Protein AF-A0A7C5Z7N9-F1 (afdb_monomer_lite)

pLDDT: mean 78.0, std 16.93, range [29.95, 92.0]

Secondary structure (DSSP, 8-state):
--HHHHHHHHHHHHHHHHHHHHHHHHHHHHTT---EE--SSSS--EEES-HHHHHH-TTT-EEEEEESS--TTHHHHHHHHHHT--S-EEEEE--S---HHHHIIIIIIT--EEE--HHHHHHH-TT-TTEE-

Radius of gyration: 15.75 Å; chains: 1; bounding box: 35×50×35 Å

Structure (mmCIF, N/CA/C/O backbone):
data_AF-A0A7C5Z7N9-F1
#
_entry.id   AF-A0A7C5Z7N9-F1
#
loop_
_atom_site.group_PDB
_atom_site.id
_atom_site.type_symbol
_atom_site.label_atom_id
_atom_site.label_alt_id
_atom_site.label_comp_id
_atom_site.label_asym_id
_atom_site.label_entity_id
_atom_site.label_seq_id
_atom_site.pdbx_PDB_ins_code
_atom_site.Cartn_x
_atom_site.Cartn_y
_atom_site.Cartn_z
_atom_site.occupancy
_atom_site.B_iso_or_equiv
_atom_site.auth_seq_id
_atom_site.auth_comp_id
_atom_site.auth_asym_id
_atom_site.auth_atom_id
_atom_site.pdbx_PDB_model_num
ATOM 1 N N . MET A 1 1 ? 12.742 34.084 -15.947 1.00 41.56 1 MET A N 1
ATOM 2 C CA . MET A 1 1 ? 11.849 33.051 -16.524 1.00 41.56 1 MET A CA 1
ATOM 3 C C . MET A 1 1 ? 12.258 31.632 -16.079 1.00 41.56 1 MET A C 1
ATOM 5 O O . MET A 1 1 ? 12.464 30.765 -16.908 1.00 41.56 1 MET A O 1
ATOM 9 N N . VAL A 1 2 ? 12.407 31.381 -14.766 1.00 39.31 2 VAL A N 1
ATOM 10 C CA . VAL A 1 2 ? 12.837 30.062 -14.218 1.00 39.31 2 VAL A CA 1
ATOM 11 C C . VAL A 1 2 ? 11.913 29.574 -13.082 1.00 39.31 2 VAL A C 1
ATOM 13 O O . VAL A 1 2 ? 11.806 28.378 -12.825 1.00 39.31 2 VAL A O 1
ATOM 16 N N . PHE A 1 3 ? 11.151 30.473 -12.447 1.00 31.41 3 PHE A N 1
ATOM 17 C CA . PHE A 1 3 ? 10.283 30.150 -11.305 1.00 31.41 3 PHE A CA 1
ATOM 18 C C . PHE A 1 3 ? 8.940 29.485 -11.670 1.00 31.41 3 PHE A C 1
ATOM 20 O O . PHE A 1 3 ? 8.445 28.661 -10.904 1.00 31.41 3 PHE A O 1
ATOM 27 N N . ALA A 1 4 ? 8.374 29.757 -12.852 1.00 34.72 4 ALA A N 1
ATOM 28 C CA . ALA A 1 4 ? 7.063 29.219 -13.247 1.00 34.72 4 ALA A CA 1
ATOM 29 C C . ALA A 1 4 ? 7.069 27.695 -13.502 1.00 34.72 4 ALA A C 1
ATOM 31 O O . ALA A 1 4 ? 6.077 27.010 -13.250 1.00 34.72 4 ALA A O 1
ATOM 32 N N . CYS A 1 5 ? 8.202 27.130 -13.935 1.00 35.22 5 CYS A N 1
ATOM 33 C CA . CYS A 1 5 ? 8.296 25.710 -14.291 1.00 35.22 5 CYS A CA 1
ATOM 34 C C . CYS A 1 5 ? 8.254 24.777 -13.056 1.00 35.22 5 CYS A C 1
ATOM 36 O O . CYS A 1 5 ? 7.693 23.679 -13.108 1.00 35.22 5 CYS A O 1
ATOM 38 N N . LYS A 1 6 ? 8.753 25.236 -11.895 1.00 33.94 6 LYS A N 1
ATOM 39 C CA . LYS A 1 6 ? 8.696 24.470 -10.633 1.00 33.94 6 LYS A CA 1
ATOM 40 C C . LYS A 1 6 ? 7.271 24.352 -10.077 1.00 33.94 6 LYS A C 1
ATOM 42 O O . LYS A 1 6 ? 6.912 23.291 -9.570 1.00 33.94 6 LYS A O 1
ATOM 47 N N . PHE A 1 7 ? 6.444 25.389 -10.221 1.00 30.31 7 PHE A N 1
ATOM 48 C CA . PHE A 1 7 ? 5.073 25.405 -9.694 1.00 30.31 7 PHE A CA 1
ATOM 49 C C . PHE A 1 7 ? 4.152 24.417 -10.423 1.00 30.31 7 PHE A C 1
ATOM 51 O O . PHE A 1 7 ? 3.407 23.666 -9.794 1.00 30.31 7 PHE A O 1
ATOM 58 N N . ILE A 1 8 ? 4.258 24.345 -11.753 1.00 32.03 8 ILE A N 1
ATOM 59 C CA . ILE A 1 8 ? 3.464 23.419 -12.574 1.00 32.03 8 ILE A CA 1
ATOM 60 C C . ILE A 1 8 ? 3.880 21.964 -12.305 1.00 32.03 8 ILE A C 1
ATOM 62 O O . ILE A 1 8 ? 3.021 21.089 -12.190 1.00 32.03 8 ILE A O 1
ATOM 66 N N . SER A 1 9 ? 5.182 21.703 -12.132 1.00 38.59 9 SER A N 1
ATOM 67 C CA . SER A 1 9 ? 5.702 20.371 -11.791 1.00 38.59 9 SER A CA 1
ATOM 68 C C . SER A 1 9 ? 5.224 19.893 -10.412 1.00 38.59 9 SER A C 1
ATOM 70 O O . SER A 1 9 ? 4.756 18.760 -10.279 1.00 38.59 9 SER A O 1
ATOM 72 N N . GLN A 1 10 ? 5.239 20.770 -9.399 1.00 32.94 10 GLN A N 1
ATOM 73 C CA . GLN A 1 10 ? 4.748 20.438 -8.055 1.00 32.94 10 GLN A CA 1
ATOM 74 C C . GLN A 1 10 ? 3.224 20.266 -8.016 1.00 32.94 10 GLN A C 1
ATOM 76 O O . GLN A 1 10 ? 2.728 19.306 -7.431 1.00 32.94 10 GLN A O 1
ATOM 81 N N . SER A 1 11 ? 2.475 21.115 -8.725 1.00 29.95 11 SER A N 1
ATOM 82 C CA . SER A 1 11 ? 1.013 21.026 -8.813 1.00 29.95 11 SER A CA 1
ATOM 83 C C . SER A 1 11 ? 0.534 19.764 -9.558 1.00 29.95 11 SER A C 1
ATOM 85 O O . SER A 1 11 ? -0.520 19.213 -9.233 1.00 29.95 11 SER A O 1
ATOM 87 N N . AR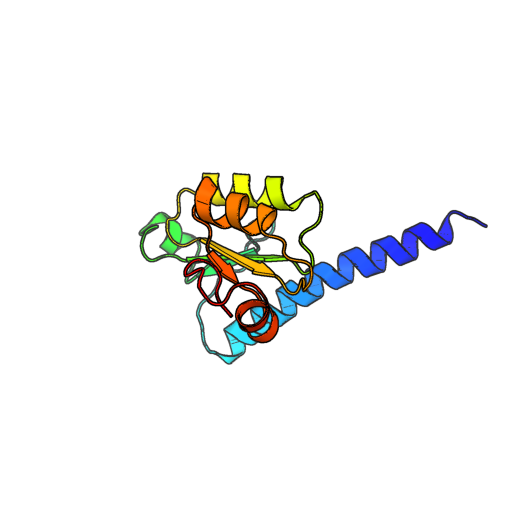G A 1 12 ? 1.310 19.252 -10.529 1.00 43.97 12 ARG A N 1
ATOM 88 C CA . ARG A 1 12 ? 1.053 17.957 -11.195 1.00 43.97 12 ARG A CA 1
ATOM 89 C C . ARG A 1 12 ? 1.453 16.755 -10.330 1.00 43.97 12 ARG A C 1
ATOM 91 O O . ARG A 1 12 ? 0.742 15.753 -10.336 1.00 43.97 12 ARG A O 1
ATOM 98 N N . LYS A 1 13 ? 2.540 16.844 -9.552 1.00 43.53 13 LYS A N 1
ATOM 99 C CA . LYS A 1 13 ? 2.941 15.803 -8.582 1.00 43.53 13 LYS A CA 1
ATOM 100 C C . LYS A 1 13 ? 1.926 15.638 -7.449 1.00 43.53 13 LYS A C 1
ATOM 102 O O . LYS A 1 13 ? 1.568 14.508 -7.129 1.00 43.53 13 LYS A O 1
ATOM 107 N N . GLN A 1 14 ? 1.421 16.745 -6.905 1.00 36.62 14 GLN A N 1
ATOM 108 C CA . GLN A 1 14 ? 0.438 16.740 -5.817 1.00 36.62 14 GLN A CA 1
ATOM 109 C C . GLN A 1 14 ? -0.933 16.210 -6.278 1.00 36.62 14 GLN A C 1
ATOM 111 O O . GLN A 1 14 ? -1.592 15.480 -5.543 1.00 36.62 14 GLN A O 1
ATOM 116 N N . ARG A 1 15 ? -1.323 16.484 -7.534 1.00 46.34 15 ARG A N 1
ATOM 117 C CA . ARG A 1 15 ? -2.502 15.869 -8.166 1.00 46.34 15 ARG A CA 1
ATOM 118 C C . ARG A 1 15 ? -2.293 14.377 -8.445 1.00 46.34 15 ARG A C 1
ATOM 120 O O . ARG A 1 15 ? -3.154 13.578 -8.109 1.00 46.34 15 ARG A O 1
ATOM 127 N N . GLY A 1 16 ? -1.148 13.976 -9.000 1.00 45.25 16 GLY A N 1
ATOM 128 C CA . GLY A 1 16 ? -0.880 12.585 -9.390 1.00 45.25 16 GLY A CA 1
ATOM 129 C C . GLY A 1 16 ? -0.831 11.571 -8.238 1.00 45.25 16 GLY A C 1
ATOM 130 O O . GLY A 1 16 ? -1.233 10.431 -8.444 1.00 45.25 16 GLY A O 1
ATOM 131 N N . GLY A 1 17 ? -0.372 11.971 -7.046 1.00 53.28 17 GLY A N 1
ATOM 132 C CA . GLY A 1 17 ? -0.442 11.131 -5.838 1.00 53.28 17 GLY A CA 1
ATOM 133 C C . GLY A 1 17 ? -1.882 10.953 -5.349 1.00 53.28 17 GLY A C 1
ATOM 134 O O . GLY A 1 17 ? -2.364 9.829 -5.249 1.00 53.28 17 GLY A O 1
ATOM 135 N N . LYS A 1 18 ? -2.611 12.069 -5.205 1.00 61.50 18 LYS A N 1
ATOM 136 C CA . LYS A 1 18 ? -4.024 12.078 -4.797 1.00 61.50 18 LYS A CA 1
ATOM 137 C C . LYS A 1 18 ? -4.928 11.325 -5.781 1.00 61.50 18 LYS A C 1
ATOM 139 O O . LYS A 1 18 ? -5.907 10.714 -5.373 1.00 61.50 18 LYS A O 1
ATOM 144 N N . HIS A 1 19 ? -4.612 11.349 -7.077 1.00 71.88 19 HIS A N 1
ATOM 145 C CA . HIS A 1 19 ? -5.361 10.601 -8.090 1.00 71.88 19 HIS A CA 1
ATOM 146 C C . HIS A 1 19 ? -5.218 9.086 -7.937 1.00 71.88 19 HIS A C 1
ATOM 148 O O . HIS A 1 19 ? -6.219 8.400 -8.102 1.00 71.88 19 HIS A O 1
ATOM 154 N N . PHE A 1 20 ? -4.031 8.570 -7.605 1.00 78.75 20 PHE A N 1
ATOM 155 C CA . PHE A 1 20 ? -3.841 7.129 -7.415 1.00 78.75 20 PHE A CA 1
ATOM 156 C C . PHE A 1 20 ? -4.617 6.624 -6.194 1.00 78.75 20 PHE A C 1
ATOM 158 O O . PHE A 1 20 ? -5.361 5.655 -6.289 1.00 78.75 20 PHE A O 1
ATOM 165 N N . GLU A 1 21 ? -4.544 7.356 -5.081 1.00 82.00 21 GLU A N 1
ATOM 166 C CA . GLU A 1 21 ? -5.353 7.079 -3.889 1.00 82.00 21 GLU A CA 1
ATOM 167 C C . GLU A 1 21 ? -6.857 7.124 -4.210 1.00 82.00 21 GLU A C 1
ATOM 169 O O . GLU A 1 21 ? -7.606 6.229 -3.833 1.00 82.00 21 GLU A O 1
ATOM 174 N N . LEU A 1 22 ? -7.322 8.133 -4.955 1.00 83.50 22 LEU A N 1
ATOM 175 C CA . LEU A 1 22 ? -8.730 8.236 -5.357 1.00 83.50 22 LEU A CA 1
ATOM 176 C C . LEU A 1 22 ? -9.171 7.103 -6.293 1.00 83.50 22 LEU A C 1
ATOM 178 O O . LEU A 1 22 ? -10.302 6.635 -6.181 1.00 83.50 22 LEU A O 1
ATOM 182 N N . GLN A 1 23 ? -8.309 6.674 -7.216 1.00 85.56 23 GLN A N 1
ATOM 183 C CA . GLN A 1 23 ? -8.579 5.541 -8.101 1.00 85.56 23 GLN A CA 1
ATOM 184 C C . GLN A 1 23 ? -8.696 4.246 -7.300 1.00 85.56 23 GLN A C 1
ATOM 186 O O . GLN A 1 23 ? -9.667 3.516 -7.479 1.00 85.56 23 GLN A O 1
ATOM 191 N N . PHE A 1 24 ? -7.770 4.010 -6.369 1.00 85.38 24 PHE A N 1
ATOM 192 C CA . PHE A 1 24 ? -7.811 2.845 -5.493 1.00 85.38 24 PHE A CA 1
ATOM 193 C C . PHE A 1 24 ? -9.054 2.853 -4.593 1.00 85.38 24 PHE A C 1
ATOM 195 O O . PHE A 1 24 ? -9.772 1.862 -4.518 1.00 85.38 24 PHE A O 1
ATOM 202 N N . ALA A 1 25 ? -9.393 4.003 -4.003 1.00 87.00 25 ALA A N 1
ATOM 203 C CA . ALA A 1 25 ? -10.622 4.175 -3.228 1.00 87.00 25 ALA A CA 1
ATOM 204 C C . ALA A 1 25 ? -11.876 3.856 -4.056 1.00 87.00 25 ALA A C 1
ATOM 206 O O . ALA A 1 25 ? -12.801 3.203 -3.578 1.00 87.00 25 ALA A O 1
ATOM 207 N N . ARG A 1 26 ? -11.914 4.309 -5.316 1.00 87.38 26 ARG A N 1
ATOM 208 C CA . ARG A 1 26 ? -13.028 4.021 -6.223 1.00 87.38 26 ARG A CA 1
ATOM 209 C C . ARG A 1 26 ? -13.102 2.538 -6.571 1.00 87.38 26 ARG A C 1
ATOM 211 O O . ARG A 1 26 ? -14.203 2.016 -6.660 1.00 87.38 26 ARG A O 1
ATOM 218 N N . MET A 1 27 ? -11.964 1.870 -6.744 1.00 87.81 27 MET A N 1
ATOM 219 C CA . MET A 1 27 ? -11.911 0.426 -6.969 1.00 87.81 27 MET A CA 1
ATOM 220 C C . MET A 1 27 ? -12.475 -0.341 -5.768 1.00 87.81 27 MET A C 1
ATOM 222 O O . MET A 1 27 ? -13.370 -1.157 -5.953 1.00 87.81 27 MET A O 1
ATOM 226 N N . LEU A 1 28 ? -12.046 -0.007 -4.546 1.00 87.69 28 LEU A N 1
ATOM 227 C CA . LEU A 1 28 ? -12.597 -0.601 -3.322 1.00 87.69 28 LEU A CA 1
ATOM 228 C C . LEU A 1 28 ? -14.113 -0.392 -3.214 1.00 87.69 28 LEU A C 1
ATOM 230 O O . LEU A 1 28 ? -14.839 -1.329 -2.901 1.00 87.69 28 LEU A O 1
ATOM 234 N N . ALA A 1 29 ? -14.593 0.814 -3.533 1.00 86.88 29 ALA A N 1
ATOM 235 C CA . ALA A 1 29 ? -16.021 1.123 -3.524 1.00 86.88 29 ALA A CA 1
ATOM 236 C C . ALA A 1 29 ? -16.810 0.324 -4.576 1.00 86.88 29 ALA A C 1
ATOM 238 O O . ALA A 1 29 ? -17.922 -0.112 -4.304 1.00 86.88 29 ALA A O 1
ATOM 239 N N . LEU A 1 30 ? -16.247 0.116 -5.772 1.00 88.69 30 LEU A N 1
ATOM 240 C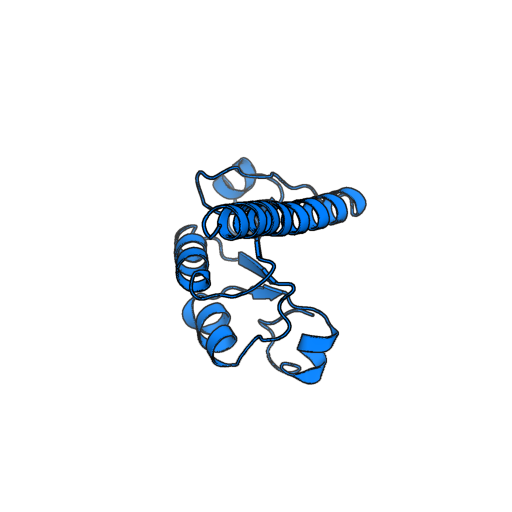 CA . LEU A 1 30 ? -16.869 -0.707 -6.817 1.00 88.69 30 LEU A CA 1
ATOM 241 C C . LEU A 1 30 ? -16.925 -2.191 -6.437 1.00 88.69 30 LEU A C 1
ATOM 243 O O . LEU A 1 30 ? -17.824 -2.895 -6.884 1.00 88.69 30 LEU A O 1
ATOM 247 N N . MET A 1 31 ? -15.977 -2.653 -5.622 1.00 86.81 31 MET A N 1
ATOM 248 C CA . MET A 1 31 ? -15.933 -4.016 -5.091 1.00 86.81 31 MET A CA 1
ATOM 249 C C . MET A 1 31 ? -16.777 -4.194 -3.817 1.00 86.81 31 MET A C 1
ATOM 251 O O . MET A 1 31 ? -16.733 -5.266 -3.221 1.00 86.81 31 MET A O 1
ATOM 255 N N . ASP A 1 32 ? -17.511 -3.158 -3.389 1.00 89.00 32 ASP A N 1
ATOM 256 C CA . ASP A 1 32 ? -18.303 -3.128 -2.149 1.00 89.00 32 ASP A CA 1
ATOM 257 C C . ASP A 1 32 ? -17.486 -3.484 -0.890 1.00 89.00 32 ASP A C 1
ATOM 259 O O . ASP A 1 32 ? -17.969 -4.069 0.081 1.00 89.00 32 ASP A O 1
ATOM 263 N N . VAL A 1 33 ? -16.195 -3.139 -0.903 1.00 88.12 33 VAL A N 1
ATOM 264 C CA . VAL A 1 33 ? -15.306 -3.362 0.236 1.00 88.12 33 VAL A CA 1
ATOM 265 C C . VAL A 1 33 ? -15.469 -2.195 1.212 1.00 88.12 33 VAL A C 1
ATOM 267 O O . VAL A 1 33 ? -15.269 -1.049 0.811 1.00 88.12 33 VAL A O 1
ATOM 270 N N . PRO A 1 34 ? -15.777 -2.430 2.500 1.00 87.69 34 PRO A N 1
ATOM 271 C CA . PRO A 1 34 ? -15.848 -1.357 3.484 1.00 87.69 34 PRO A CA 1
ATOM 272 C C . PRO A 1 34 ? -14.448 -0.800 3.766 1.00 87.69 34 PRO A C 1
ATOM 274 O O . PRO A 1 34 ? -13.534 -1.541 4.137 1.00 87.69 34 PRO A O 1
ATOM 277 N N . PHE A 1 35 ? -14.281 0.512 3.610 1.00 88.75 35 PHE A 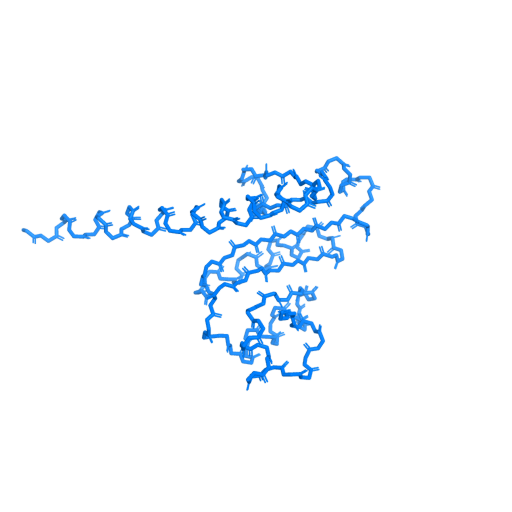N 1
ATOM 278 C CA . PHE A 1 35 ? -13.039 1.208 3.934 1.00 88.75 35 PHE A CA 1
ATOM 279 C C . PHE A 1 35 ? -13.304 2.602 4.499 1.00 88.75 35 PHE A C 1
ATOM 281 O O . PHE A 1 35 ? -14.256 3.288 4.126 1.00 88.75 35 PHE A O 1
ATOM 288 N N . GLU A 1 36 ? -12.396 3.054 5.355 1.00 87.25 36 GLU A N 1
ATOM 289 C CA . GLU A 1 36 ? -12.339 4.414 5.869 1.00 87.25 36 GLU A CA 1
ATOM 290 C C . GLU A 1 36 ? -11.084 5.104 5.331 1.00 87.25 36 GLU A C 1
ATOM 292 O O . GLU A 1 36 ? -9.970 4.582 5.440 1.00 87.25 36 GLU A O 1
ATOM 297 N N . ARG A 1 37 ? -11.262 6.288 4.736 1.00 83.44 37 ARG A N 1
ATOM 298 C CA . ARG A 1 37 ? -10.145 7.142 4.315 1.00 83.44 37 ARG A CA 1
ATOM 299 C C . ARG A 1 37 ? -9.719 8.004 5.482 1.00 83.44 37 ARG A C 1
ATOM 301 O O . ARG A 1 37 ? -10.534 8.751 6.018 1.00 83.44 37 ARG A O 1
ATOM 308 N N . VAL A 1 38 ? -8.443 7.938 5.832 1.00 79.88 38 VAL A N 1
ATOM 309 C CA . VAL A 1 38 ? -7.906 8.710 6.949 1.00 79.88 38 VAL A CA 1
ATOM 310 C C . VAL A 1 38 ? -7.066 9.847 6.401 1.00 79.88 38 VAL A C 1
ATOM 312 O O . VAL A 1 38 ? -6.034 9.633 5.775 1.00 79.88 38 VAL A O 1
ATOM 315 N N . ASP A 1 39 ? -7.499 11.080 6.648 1.00 62.28 39 ASP A N 1
ATOM 316 C CA . ASP A 1 39 ? -6.698 12.245 6.294 1.00 62.28 39 ASP A CA 1
ATOM 317 C C . ASP A 1 39 ? -5.659 12.496 7.406 1.00 62.28 39 ASP A C 1
ATOM 319 O O . ASP A 1 39 ? -5.968 12.885 8.534 1.00 62.28 39 ASP A O 1
ATOM 323 N N . GLN A 1 40 ? -4.395 12.241 7.068 1.00 56.38 40 GLN A N 1
ATOM 324 C CA . GLN A 1 40 ? -3.184 12.865 7.626 1.00 56.38 40 GLN A CA 1
ATOM 325 C C . GLN A 1 40 ? -2.758 12.560 9.069 1.00 56.38 40 GLN A C 1
ATOM 327 O O . GLN A 1 40 ? -1.571 12.709 9.354 1.00 56.38 40 GLN A O 1
ATOM 332 N N . LYS A 1 41 ? -3.619 12.090 9.979 1.00 53.19 41 LYS A N 1
ATOM 333 C CA . LYS A 1 41 ? -3.192 11.879 11.383 1.00 53.19 41 LYS A CA 1
ATOM 334 C C . LYS A 1 41 ? -2.251 10.679 11.581 1.00 53.19 41 LYS A C 1
ATOM 336 O O . LYS A 1 41 ? -1.509 10.651 12.556 1.00 53.19 41 LYS A O 1
ATOM 341 N N . TYR A 1 42 ? -2.263 9.722 10.652 1.00 53.34 42 TYR A N 1
ATOM 342 C CA . TYR A 1 42 ? -1.464 8.491 10.729 1.00 53.34 42 TYR A CA 1
ATOM 343 C C . TYR A 1 42 ? -0.602 8.227 9.478 1.00 53.34 42 TYR A C 1
ATOM 345 O O . TYR A 1 42 ? -0.029 7.153 9.383 1.00 53.34 42 TYR A O 1
ATOM 353 N N . ARG A 1 43 ? -0.581 9.146 8.489 1.00 68.12 43 ARG A N 1
ATOM 354 C CA . ARG A 1 43 ? -0.091 8.945 7.092 1.00 68.12 43 ARG A CA 1
ATOM 355 C C . ARG A 1 43 ? -0.482 7.609 6.425 1.00 68.12 43 ARG A C 1
ATOM 357 O O . ARG A 1 43 ? 0.075 7.227 5.398 1.00 68.12 43 ARG A O 1
ATOM 364 N N . VAL A 1 44 ? -1.473 6.932 6.988 1.00 75.06 44 VAL A N 1
ATOM 365 C CA . VAL A 1 44 ? -2.187 5.803 6.412 1.00 75.06 44 VAL A CA 1
ATOM 366 C C . VAL A 1 44 ? -3.274 6.366 5.515 1.00 75.06 44 VAL A C 1
ATOM 368 O O . VAL A 1 44 ? -4.014 7.250 5.941 1.00 75.06 44 VAL A O 1
ATOM 371 N N . ASP A 1 45 ? -3.390 5.829 4.304 1.00 81.06 45 ASP A N 1
ATOM 372 C CA . ASP A 1 45 ? -4.378 6.305 3.337 1.00 81.06 45 ASP A CA 1
ATOM 373 C C . ASP A 1 45 ? -5.741 5.605 3.546 1.00 81.06 45 ASP A C 1
ATOM 375 O O . ASP A 1 45 ? -6.794 6.247 3.464 1.00 81.06 45 ASP A O 1
ATOM 379 N N . PHE A 1 46 ? -5.729 4.305 3.876 1.00 87.12 46 PHE A N 1
ATOM 380 C CA . PHE A 1 46 ? -6.928 3.472 4.017 1.00 87.12 46 PHE A CA 1
ATOM 381 C C . PHE A 1 46 ? -6.868 2.544 5.232 1.00 87.12 46 PHE A C 1
ATOM 383 O O . PHE A 1 46 ? -5.858 1.884 5.488 1.00 87.12 46 PHE A O 1
ATOM 390 N N . ILE A 1 47 ? -7.991 2.435 5.941 1.00 87.56 47 ILE A N 1
ATOM 391 C CA . ILE A 1 47 ? -8.207 1.436 6.990 1.00 87.56 47 ILE A CA 1
ATOM 392 C C . ILE A 1 47 ? -9.455 0.634 6.644 1.00 87.56 47 ILE A C 1
ATOM 394 O O . ILE A 1 47 ? -10.508 1.207 6.378 1.00 87.56 47 ILE A O 1
ATOM 398 N N . LEU A 1 48 ? -9.343 -0.689 6.675 1.00 88.25 48 LEU A N 1
ATOM 399 C CA . LEU A 1 48 ? -10.439 -1.605 6.406 1.00 88.25 48 LEU A CA 1
ATOM 400 C C . LEU A 1 48 ? -10.723 -2.459 7.654 1.00 88.25 48 LEU A C 1
ATOM 402 O O . LEU A 1 48 ? -9.785 -2.994 8.258 1.00 88.25 48 LEU A O 1
ATOM 406 N N . PRO A 1 49 ? -11.995 -2.631 8.055 1.00 84.31 49 PRO A N 1
ATOM 407 C CA . PRO A 1 49 ? -13.187 -1.953 7.538 1.00 84.31 49 PRO A CA 1
ATOM 408 C C . PRO A 1 49 ? -13.345 -0.506 8.047 1.00 84.31 49 PRO A C 1
ATOM 410 O O . PRO A 1 49 ? -13.916 0.323 7.349 1.00 84.31 49 PRO A O 1
ATOM 413 N N . SER A 1 50 ? -12.850 -0.194 9.252 1.00 86.00 50 SER A N 1
ATOM 414 C CA . SER A 1 50 ? -12.908 1.150 9.848 1.00 86.00 50 SER A CA 1
ATOM 415 C C . SER A 1 50 ? -11.825 1.360 10.910 1.00 86.00 50 SER A C 1
ATOM 417 O O . SER A 1 50 ? -11.267 0.405 11.463 1.00 86.00 50 SER A O 1
ATOM 419 N N . SER A 1 51 ? -11.538 2.619 11.238 1.00 83.69 51 SER A N 1
ATOM 420 C CA . SER A 1 51 ? -10.581 3.016 12.274 1.00 83.69 51 SER A CA 1
ATOM 421 C C . SER A 1 51 ? -11.025 2.588 13.676 1.00 83.69 51 SER A C 1
ATOM 423 O O . SER A 1 51 ? -10.197 2.230 14.519 1.00 83.69 51 SER A O 1
ATOM 425 N N . GLU A 1 52 ? -12.334 2.548 13.932 1.00 84.81 52 GLU A N 1
ATOM 426 C CA . GLU A 1 52 ? -12.890 1.994 15.168 1.00 84.81 52 GLU A CA 1
ATOM 427 C C . GLU A 1 52 ? -12.682 0.483 15.258 1.00 84.81 52 GLU A C 1
ATOM 429 O O . GLU A 1 52 ? -12.309 -0.029 16.319 1.00 84.81 52 GLU A O 1
ATOM 434 N N . PHE A 1 53 ? -12.868 -0.236 14.147 1.00 85.31 53 PHE A N 1
ATOM 435 C CA . PHE A 1 53 ? -12.624 -1.672 14.101 1.00 85.31 53 PHE A CA 1
ATOM 436 C C . PHE A 1 53 ? -11.146 -1.987 14.327 1.00 85.31 53 PHE A C 1
ATOM 438 O O . PHE A 1 53 ? -10.835 -2.884 15.107 1.00 85.31 53 PHE A O 1
ATOM 445 N N . LEU A 1 54 ? -10.236 -1.198 13.747 1.00 84.38 54 LEU A N 1
ATOM 446 C CA . LEU A 1 54 ? -8.799 -1.311 14.001 1.00 84.38 54 LEU A CA 1
ATOM 447 C C . LEU A 1 54 ? -8.463 -1.182 15.494 1.00 84.38 54 LEU A C 1
ATOM 449 O O . LEU A 1 54 ? -7.636 -1.935 16.002 1.00 84.38 54 LEU A O 1
ATOM 453 N N . LYS A 1 55 ? -9.116 -0.270 16.227 1.00 83.56 55 LYS A N 1
ATOM 454 C CA . LYS A 1 55 ? -8.909 -0.125 17.680 1.00 83.56 55 LYS A CA 1
ATOM 455 C C . LYS A 1 55 ? 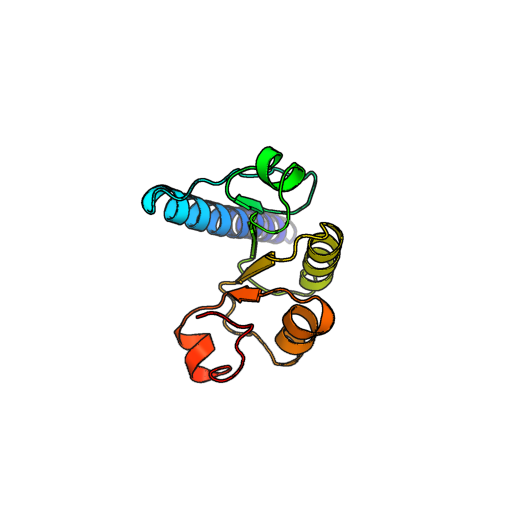-9.416 -1.332 18.471 1.00 83.56 55 LYS A C 1
ATOM 457 O O . LYS A 1 55 ? -8.801 -1.686 19.473 1.00 83.56 55 LYS A O 1
ATOM 462 N N . ARG A 1 56 ? -10.517 -1.954 18.036 1.00 86.56 56 ARG A N 1
ATOM 463 C CA . ARG A 1 56 ? -11.116 -3.124 18.704 1.00 86.56 56 ARG A CA 1
ATOM 464 C C . ARG A 1 56 ? -10.391 -4.428 18.379 1.00 86.56 56 ARG A C 1
ATOM 466 O O . ARG A 1 56 ? -10.200 -5.254 19.263 1.00 86.56 56 ARG A O 1
ATOM 473 N N . ASN A 1 57 ? -10.012 -4.631 17.120 1.00 83.81 57 ASN A N 1
ATOM 474 C CA . ASN A 1 57 ? -9.379 -5.852 16.641 1.00 83.81 57 ASN A CA 1
ATOM 475 C C . ASN A 1 57 ? -8.343 -5.547 15.551 1.00 83.81 57 ASN A C 1
ATOM 477 O O . ASN A 1 57 ? -8.629 -5.590 14.354 1.00 83.81 57 ASN A O 1
ATOM 481 N N . LYS A 1 58 ? -7.105 -5.300 15.985 1.00 81.19 58 LYS A N 1
ATOM 482 C CA . LYS A 1 58 ? -5.975 -5.054 15.081 1.00 81.19 58 LYS A CA 1
ATOM 483 C C . LYS A 1 58 ? -5.653 -6.248 14.190 1.00 81.19 58 LYS A C 1
ATOM 485 O O . LYS A 1 58 ? -5.236 -6.050 13.059 1.00 81.19 58 LYS A O 1
ATOM 490 N N . THR A 1 59 ? -5.871 -7.470 14.674 1.00 83.50 59 THR A N 1
ATOM 491 C CA . THR A 1 59 ? -5.498 -8.703 13.968 1.00 83.50 59 THR A CA 1
ATOM 492 C C . THR A 1 59 ? -6.355 -8.977 12.744 1.00 83.50 59 THR A C 1
ATOM 494 O O . THR A 1 59 ? -5.899 -9.626 11.812 1.00 83.50 59 THR A O 1
ATOM 497 N N . ARG A 1 60 ? -7.599 -8.490 12.735 1.00 85.19 60 ARG A N 1
ATOM 498 C CA . ARG A 1 60 ? -8.521 -8.638 11.599 1.00 85.19 60 ARG A CA 1
ATOM 499 C C . ARG A 1 60 ? -8.665 -7.370 10.766 1.00 85.19 60 ARG A C 1
ATOM 501 O O . ARG A 1 60 ? -9.249 -7.425 9.691 1.00 85.19 60 ARG A O 1
ATOM 508 N N . ALA A 1 61 ? -8.186 -6.241 11.273 1.00 86.50 61 ALA A N 1
ATOM 509 C CA . ALA A 1 61 ? -8.155 -5.003 10.519 1.00 86.50 61 ALA A CA 1
ATOM 510 C C . ALA A 1 61 ? -7.023 -5.036 9.492 1.00 86.50 61 ALA A C 1
ATOM 512 O O . ALA A 1 61 ? -5.996 -5.687 9.697 1.00 86.50 61 ALA A O 1
ATOM 513 N N . VAL A 1 62 ? -7.223 -4.307 8.402 1.00 89.06 62 VAL A N 1
ATOM 514 C CA . VAL A 1 62 ? -6.247 -4.152 7.331 1.00 89.06 62 VAL A CA 1
ATOM 515 C C . VAL A 1 62 ? -5.910 -2.678 7.192 1.00 89.06 62 VAL A C 1
ATOM 517 O O . VAL A 1 62 ? -6.790 -1.818 7.162 1.00 89.06 62 VAL A O 1
ATOM 520 N N . ILE A 1 63 ? -4.617 -2.393 7.121 1.00 89.44 63 ILE A N 1
ATOM 521 C CA . ILE A 1 63 ? -4.092 -1.055 6.884 1.00 89.44 63 ILE A CA 1
ATOM 522 C C . ILE A 1 63 ? -3.464 -1.051 5.506 1.00 89.44 63 ILE A C 1
ATOM 524 O O . ILE A 1 63 ? -2.589 -1.871 5.235 1.00 89.44 63 ILE A O 1
ATOM 528 N N . ALA A 1 64 ? -3.887 -0.123 4.654 1.00 88.38 64 ALA A N 1
ATOM 529 C CA . ALA A 1 64 ? -3.331 0.011 3.321 1.00 88.38 64 ALA A CA 1
ATOM 530 C C . ALA A 1 64 ? -2.860 1.444 3.053 1.00 88.38 64 ALA A C 1
ATOM 532 O O . ALA A 1 64 ? -3.560 2.421 3.331 1.00 88.38 64 ALA A O 1
ATOM 533 N N . SER A 1 65 ? -1.663 1.571 2.483 1.00 87.94 65 SER A N 1
ATOM 534 C CA . SER A 1 65 ? -1.156 2.832 1.941 1.00 87.94 65 SER A CA 1
ATOM 535 C C . SER A 1 65 ? -0.877 2.670 0.457 1.00 87.94 65 SER A C 1
ATOM 537 O O . SER A 1 65 ? -0.267 1.689 0.041 1.00 87.94 65 SER A O 1
ATOM 539 N N . ALA A 1 66 ? -1.326 3.631 -0.345 1.00 86.69 66 ALA A N 1
ATOM 540 C CA . ALA A 1 66 ? -1.183 3.598 -1.792 1.00 86.69 66 ALA A CA 1
ATOM 541 C C . ALA A 1 66 ? -0.171 4.659 -2.231 1.00 86.69 66 ALA A C 1
ATOM 543 O O . ALA A 1 66 ? -0.367 5.859 -2.032 1.00 86.69 66 ALA A O 1
ATOM 544 N N . LYS A 1 67 ? 0.932 4.230 -2.849 1.00 84.69 67 LYS A N 1
ATOM 545 C CA . LYS A 1 67 ? 2.002 5.113 -3.318 1.00 84.69 67 LYS A CA 1
ATOM 546 C C . LYS A 1 67 ? 2.340 4.813 -4.766 1.00 84.69 67 LYS A C 1
ATOM 548 O O . LYS A 1 67 ? 2.848 3.754 -5.106 1.00 84.69 67 LYS A O 1
ATOM 553 N N . ARG A 1 68 ? 2.136 5.804 -5.634 1.00 83.94 68 ARG A N 1
ATOM 554 C CA . ARG A 1 68 ? 2.390 5.650 -7.072 1.00 83.94 68 ARG A CA 1
ATOM 555 C C . ARG A 1 68 ? 3.841 5.269 -7.404 1.00 83.94 68 ARG A C 1
ATOM 557 O O . ARG A 1 68 ? 4.046 4.542 -8.359 1.00 83.94 68 ARG A O 1
ATOM 564 N N . THR A 1 69 ? 4.819 5.793 -6.661 1.00 82.81 69 THR A N 1
ATOM 565 C CA . THR A 1 69 ? 6.253 5.499 -6.859 1.00 82.81 69 THR A CA 1
ATOM 566 C C . THR A 1 69 ? 6.966 5.365 -5.518 1.00 82.81 69 THR A C 1
ATOM 568 O O . THR A 1 69 ? 6.752 6.219 -4.647 1.00 82.81 69 THR A O 1
ATOM 571 N N . LEU A 1 70 ? 7.858 4.386 -5.382 1.00 80.81 70 LEU A N 1
ATOM 572 C CA . LEU A 1 70 ? 8.689 4.159 -4.197 1.00 80.81 70 LEU A CA 1
ATOM 573 C C . LEU A 1 70 ? 9.991 4.963 -4.310 1.00 80.81 70 LEU A C 1
ATOM 575 O O . LEU A 1 70 ? 11.048 4.468 -4.683 1.00 80.81 70 LEU A O 1
ATOM 579 N N . ARG A 1 71 ? 9.902 6.255 -3.999 1.00 78.12 71 ARG A N 1
ATOM 580 C CA . ARG A 1 71 ? 11.058 7.170 -3.941 1.00 78.12 71 ARG A CA 1
ATOM 581 C C . ARG A 1 71 ? 11.720 7.150 -2.565 1.00 78.12 71 ARG A C 1
ATOM 583 O O . ARG A 1 71 ? 11.264 6.444 -1.679 1.00 78.12 71 ARG A O 1
ATOM 590 N N . GLU A 1 72 ? 12.705 8.012 -2.320 1.00 68.00 72 GLU A N 1
ATOM 591 C CA . GLU A 1 72 ? 13.470 8.085 -1.063 1.00 68.00 72 GLU A CA 1
ATOM 592 C C . GLU A 1 72 ? 12.629 8.175 0.231 1.00 68.00 72 GLU A C 1
ATOM 594 O O . GLU A 1 72 ? 13.106 7.817 1.304 1.00 68.00 72 GLU A O 1
ATOM 599 N N . ARG A 1 73 ? 11.363 8.604 0.133 1.00 69.69 73 ARG A N 1
ATOM 600 C CA . ARG A 1 73 ? 10.420 8.731 1.258 1.00 69.69 73 ARG A CA 1
ATOM 601 C C . ARG A 1 73 ? 9.652 7.455 1.613 1.00 69.69 73 ARG A C 1
ATOM 603 O O . ARG A 1 73 ? 8.819 7.500 2.512 1.00 69.69 73 ARG A O 1
ATOM 610 N N . TRP A 1 74 ? 9.876 6.330 0.930 1.00 81.44 74 TRP A N 1
ATOM 611 C CA . TRP A 1 74 ? 9.173 5.085 1.274 1.00 81.44 74 TRP A CA 1
ATOM 612 C C . TRP A 1 74 ? 9.530 4.598 2.687 1.00 81.44 74 TRP A C 1
ATOM 614 O O . TRP A 1 74 ? 8.681 4.021 3.359 1.00 81.44 74 TRP A O 1
ATOM 624 N N . ARG A 1 75 ? 10.750 4.891 3.162 1.00 82.31 75 ARG A N 1
ATOM 625 C CA . ARG A 1 75 ? 11.231 4.494 4.496 1.00 82.31 75 ARG A CA 1
ATOM 626 C C . ARG A 1 75 ? 10.398 5.101 5.620 1.00 82.31 75 ARG A C 1
ATOM 628 O O . ARG A 1 75 ? 9.968 4.368 6.499 1.00 82.31 75 ARG A O 1
ATOM 635 N N . GLU A 1 76 ? 10.113 6.403 5.536 1.00 80.75 76 GLU A N 1
ATOM 636 C CA . GLU A 1 76 ? 9.265 7.105 6.512 1.00 80.75 76 GLU A CA 1
ATOM 637 C C . GLU A 1 76 ? 7.877 6.457 6.602 1.00 80.75 76 GLU A C 1
ATOM 639 O O . GLU A 1 76 ? 7.371 6.206 7.689 1.00 80.75 76 GLU A O 1
ATOM 644 N N . VAL A 1 77 ? 7.276 6.136 5.449 1.00 79.44 77 VAL A N 1
ATOM 645 C CA . VAL A 1 77 ? 5.936 5.529 5.389 1.00 79.44 77 VAL A CA 1
ATOM 646 C C . VAL A 1 77 ? 5.938 4.148 6.037 1.00 79.44 77 VAL A C 1
ATOM 648 O O . VAL A 1 77 ? 5.057 3.825 6.823 1.00 79.44 77 VAL A O 1
ATOM 651 N N . VAL A 1 78 ? 6.934 3.331 5.719 1.00 82.88 78 VAL A N 1
ATOM 652 C CA . VAL A 1 78 ? 7.052 1.963 6.226 1.00 82.88 78 VAL A CA 1
ATOM 653 C C . VAL A 1 78 ? 7.298 1.933 7.735 1.00 82.88 78 VAL A C 1
ATOM 655 O O . VAL A 1 78 ? 6.687 1.129 8.438 1.00 82.88 78 VAL A O 1
ATOM 658 N N . GLU A 1 79 ? 8.123 2.842 8.250 1.00 83.06 79 GLU A N 1
ATOM 659 C CA . GLU A 1 79 ? 8.371 2.978 9.686 1.00 83.06 79 GLU A CA 1
ATOM 660 C C . GLU A 1 79 ? 7.109 3.419 10.449 1.00 83.06 79 GLU A C 1
ATOM 662 O O . GLU A 1 79 ? 6.775 2.861 11.497 1.00 83.06 79 GLU A O 1
ATOM 667 N N . GLU A 1 80 ? 6.343 4.366 9.905 1.00 78.12 80 GLU A N 1
ATOM 668 C CA . GLU A 1 80 ? 5.069 4.797 10.492 1.00 78.12 80 GLU A CA 1
ATOM 669 C C . GLU A 1 80 ? 3.992 3.700 10.438 1.00 78.12 80 GLU A C 1
ATOM 671 O O . GLU A 1 80 ? 3.265 3.480 11.415 1.00 78.12 80 GLU A O 1
ATOM 676 N N . LEU A 1 81 ? 3.918 2.958 9.331 1.00 79.81 81 LEU A N 1
ATOM 677 C CA . LEU A 1 81 ? 3.023 1.810 9.207 1.00 79.81 81 LEU A CA 1
ATOM 678 C C . LEU A 1 81 ? 3.356 0.745 10.256 1.00 79.81 81 LEU A C 1
ATOM 680 O O . LEU A 1 81 ? 2.464 0.292 10.978 1.00 79.81 81 LEU A O 1
ATOM 684 N N . PHE A 1 82 ? 4.639 0.417 10.412 1.00 79.69 82 PHE A N 1
ATOM 685 C CA . PHE A 1 82 ? 5.118 -0.513 11.431 1.00 79.69 82 PHE A CA 1
ATOM 686 C C . PHE A 1 82 ? 4.746 -0.056 12.853 1.00 79.69 82 PHE A C 1
ATOM 688 O O . PHE A 1 82 ? 4.256 -0.847 13.665 1.00 79.69 82 PHE A O 1
ATOM 695 N N . ASN A 1 83 ? 4.856 1.246 13.140 1.00 78.44 83 ASN A N 1
ATOM 696 C CA . ASN A 1 83 ? 4.464 1.830 14.427 1.00 78.44 83 ASN A CA 1
ATOM 697 C C . ASN A 1 83 ? 2.969 1.688 14.750 1.00 78.44 83 ASN A C 1
ATOM 699 O O . ASN A 1 83 ? 2.583 1.728 15.922 1.00 78.44 83 ASN A O 1
ATOM 703 N N . THR A 1 84 ? 2.114 1.457 13.751 1.00 73.25 84 THR A N 1
ATOM 704 C CA . THR A 1 84 ? 0.680 1.233 13.983 1.00 73.25 84 THR A CA 1
ATOM 705 C C . THR A 1 84 ? 0.406 -0.116 14.681 1.00 73.25 84 THR A C 1
ATOM 707 O O . THR A 1 84 ? -0.648 -0.303 15.313 1.00 73.25 84 THR A O 1
ATOM 710 N N . ARG A 1 85 ? 1.394 -1.031 14.673 1.00 73.31 85 ARG A N 1
ATOM 711 C CA . ARG A 1 85 ? 1.350 -2.369 15.295 1.00 73.31 85 ARG A CA 1
ATOM 712 C C . ARG A 1 85 ? 0.144 -3.194 14.839 1.00 73.31 85 ARG A C 1
ATOM 714 O O . ARG A 1 85 ? -0.472 -3.898 15.641 1.00 73.31 85 ARG A O 1
ATOM 721 N N . ALA A 1 86 ? -0.238 -3.047 13.575 1.00 77.81 86 ALA A N 1
ATOM 722 C CA . ALA A 1 86 ? -1.199 -3.928 12.933 1.00 77.81 86 ALA A CA 1
ATOM 723 C C . ALA A 1 86 ? -0.425 -5.052 12.224 1.00 77.81 86 ALA A C 1
ATOM 725 O O . ALA A 1 86 ? 0.596 -4.762 11.609 1.00 77.81 86 ALA A O 1
ATOM 726 N N . PRO A 1 87 ? -0.869 -6.315 12.301 1.00 76.62 87 PRO A N 1
ATOM 727 C CA . PRO A 1 87 ? -0.204 -7.410 11.601 1.00 76.62 87 PRO A CA 1
ATOM 728 C C . PRO A 1 87 ? -0.449 -7.375 10.088 1.00 76.62 87 PRO A C 1
ATOM 730 O O . PRO A 1 87 ? 0.425 -7.763 9.323 1.00 76.62 87 PRO A O 1
ATOM 733 N N . ASN A 1 88 ? -1.609 -6.875 9.644 1.00 87.19 88 ASN A N 1
ATOM 734 C CA . ASN A 1 88 ? -1.978 -6.867 8.228 1.00 87.19 88 ASN A CA 1
ATOM 735 C C . ASN A 1 88 ? -1.788 -5.471 7.633 1.00 87.19 88 ASN A C 1
ATOM 737 O O . ASN A 1 88 ? -2.727 -4.671 7.548 1.00 87.19 88 ASN A O 1
ATOM 741 N N . ILE A 1 89 ? -0.550 -5.180 7.249 1.00 89.81 89 ILE A N 1
ATOM 742 C CA . ILE A 1 89 ? -0.178 -3.931 6.590 1.00 89.81 89 ILE A CA 1
ATOM 743 C C . ILE A 1 89 ? 0.134 -4.221 5.126 1.00 89.81 89 ILE A C 1
ATOM 745 O O . ILE A 1 89 ? 0.903 -5.136 4.825 1.00 89.81 89 ILE A O 1
ATOM 749 N N . TYR A 1 90 ? -0.434 -3.400 4.245 1.00 90.62 90 TYR A N 1
ATOM 750 C CA . TYR A 1 90 ? -0.246 -3.462 2.804 1.00 90.62 90 TYR A CA 1
ATOM 751 C C . TYR A 1 90 ? 0.263 -2.124 2.279 1.00 90.62 90 TYR A C 1
ATOM 753 O O . TYR A 1 90 ? -0.310 -1.062 2.538 1.00 90.62 90 TYR A O 1
ATOM 761 N N . LEU A 1 91 ? 1.336 -2.178 1.503 1.00 90.44 91 LEU A N 1
ATOM 762 C CA . LEU A 1 91 ? 1.844 -1.051 0.743 1.00 90.44 91 LEU A CA 1
ATOM 763 C C . LEU A 1 91 ? 1.585 -1.324 -0.733 1.00 90.44 91 LEU A C 1
ATOM 765 O O . LEU A 1 91 ? 2.195 -2.206 -1.322 1.00 90.44 91 LEU A O 1
ATOM 769 N N . ILE A 1 92 ? 0.676 -0.565 -1.328 1.00 90.50 92 ILE A N 1
ATOM 770 C CA . ILE A 1 92 ? 0.319 -0.702 -2.736 1.00 90.50 92 ILE A CA 1
ATOM 771 C C . ILE A 1 92 ? 1.161 0.261 -3.547 1.00 90.50 92 ILE A C 1
ATOM 773 O O . ILE A 1 92 ? 1.199 1.463 -3.256 1.00 90.50 92 ILE A O 1
ATOM 777 N N . THR A 1 93 ? 1.797 -0.246 -4.596 1.00 89.44 93 THR A N 1
ATOM 778 C CA . THR A 1 93 ? 2.570 0.577 -5.506 1.00 89.44 93 THR A CA 1
ATOM 779 C C . THR A 1 93 ? 2.288 0.286 -6.968 1.00 89.44 93 THR A C 1
ATOM 781 O O . THR A 1 93 ? 2.134 -0.854 -7.384 1.00 89.44 93 THR A O 1
ATOM 784 N N . ALA A 1 94 ? 2.230 1.360 -7.754 1.00 86.69 94 ALA A N 1
ATOM 785 C CA . ALA A 1 94 ? 2.175 1.282 -9.209 1.00 86.69 94 ALA A CA 1
ATOM 786 C C . ALA A 1 94 ? 3.571 1.405 -9.845 1.00 86.69 94 ALA A C 1
ATOM 788 O O . ALA A 1 94 ? 3.669 1.586 -11.059 1.00 86.69 94 ALA A O 1
ATOM 789 N N . ASP A 1 95 ? 4.628 1.369 -9.031 1.00 86.69 95 ASP A N 1
ATOM 790 C CA . ASP A 1 95 ? 6.007 1.468 -9.485 1.00 86.69 95 ASP A CA 1
ATOM 791 C C . ASP A 1 95 ? 6.457 0.156 -10.132 1.00 86.69 95 ASP A C 1
ATOM 793 O O . ASP A 1 95 ? 6.260 -0.923 -9.576 1.00 86.69 95 ASP A O 1
ATOM 797 N N . THR A 1 96 ? 7.079 0.248 -11.303 1.00 84.06 96 THR A N 1
ATOM 798 C CA . THR A 1 96 ? 7.677 -0.904 -11.989 1.00 84.06 96 THR A CA 1
ATOM 799 C C . THR A 1 96 ? 9.135 -1.112 -11.594 1.00 84.06 96 THR A C 1
ATOM 801 O O . THR A 1 96 ? 9.679 -2.193 -11.807 1.00 84.06 96 THR A O 1
ATOM 804 N N . ASP A 1 97 ? 9.772 -0.107 -10.984 1.00 85.12 97 ASP A N 1
ATOM 805 C CA . ASP A 1 97 ? 11.191 -0.124 -10.617 1.00 85.12 97 ASP A CA 1
ATOM 806 C C . ASP A 1 97 ? 11.407 -0.572 -9.162 1.00 85.12 97 ASP A C 1
ATOM 808 O O . ASP A 1 97 ? 12.258 -0.064 -8.427 1.00 85.12 97 ASP A O 1
ATOM 812 N N . VAL A 1 98 ? 10.631 -1.567 -8.728 1.00 85.81 98 VAL A N 1
ATOM 813 C CA . VAL A 1 98 ? 10.845 -2.236 -7.442 1.00 85.81 98 VAL A CA 1
ATOM 814 C C . VAL A 1 98 ? 12.124 -3.078 -7.524 1.00 85.81 98 VAL A C 1
ATOM 816 O O . VAL A 1 98 ? 12.362 -3.773 -8.514 1.00 85.81 98 VAL A O 1
ATOM 819 N N . THR A 1 99 ? 12.960 -2.982 -6.487 1.00 87.88 99 THR A N 1
ATOM 820 C CA . THR A 1 99 ? 14.267 -3.650 -6.381 1.00 87.88 99 THR A CA 1
ATOM 821 C C . THR A 1 99 ? 14.266 -4.623 -5.206 1.00 87.88 99 THR A C 1
ATOM 823 O O . THR A 1 99 ? 13.478 -4.454 -4.275 1.00 87.88 99 THR A O 1
ATOM 826 N N . ASP A 1 100 ? 15.197 -5.577 -5.185 1.00 87.25 100 ASP A N 1
ATOM 827 C CA . ASP A 1 100 ? 15.343 -6.529 -4.071 1.00 87.25 100 ASP A CA 1
ATOM 828 C C . ASP A 1 100 ? 15.574 -5.833 -2.723 1.00 87.25 100 ASP A C 1
ATOM 830 O O . ASP A 1 100 ? 15.083 -6.281 -1.690 1.00 87.25 100 ASP A O 1
ATOM 834 N N . ASN A 1 101 ? 16.254 -4.682 -2.726 1.00 86.31 101 ASN A N 1
ATOM 835 C CA . ASN A 1 101 ? 16.440 -3.869 -1.524 1.00 86.31 101 ASN A CA 1
ATOM 836 C C . ASN A 1 101 ? 15.107 -3.353 -0.969 1.00 86.31 101 ASN A C 1
ATOM 838 O O . ASN A 1 101 ? 14.928 -3.301 0.247 1.00 86.31 101 ASN A O 1
ATOM 842 N N . HIS A 1 102 ? 14.162 -2.990 -1.844 1.00 86.31 102 HIS A N 1
ATOM 843 C CA . HIS A 1 102 ? 12.815 -2.618 -1.416 1.00 86.31 102 HIS A CA 1
ATOM 844 C C . HIS A 1 102 ? 12.107 -3.812 -0.774 1.00 86.31 102 HIS A C 1
ATOM 846 O O . HIS A 1 102 ? 11.540 -3.649 0.300 1.00 86.31 102 HIS A O 1
ATOM 852 N N . ILE A 1 103 ? 12.200 -5.008 -1.359 1.00 87.69 103 ILE A N 1
ATOM 853 C CA . ILE A 1 103 ? 11.584 -6.220 -0.795 1.00 87.69 103 ILE A CA 1
ATOM 854 C C . ILE A 1 103 ? 12.202 -6.578 0.558 1.00 87.69 103 ILE A C 1
ATOM 856 O O . ILE A 1 103 ? 11.492 -6.778 1.542 1.00 87.69 103 ILE A O 1
ATOM 860 N N . MET A 1 104 ? 13.531 -6.600 0.644 1.00 86.88 104 MET A N 1
ATOM 861 C CA . MET A 1 104 ? 14.239 -6.936 1.875 1.00 86.88 104 MET A CA 1
ATOM 862 C C . MET A 1 104 ? 13.865 -5.983 3.014 1.00 86.88 104 MET A C 1
ATOM 864 O O . MET A 1 104 ? 13.567 -6.432 4.119 1.00 86.88 104 MET A O 1
ATOM 868 N N . SER A 1 105 ? 13.826 -4.676 2.756 1.00 87.44 105 SER A N 1
ATOM 869 C CA . SER A 1 105 ? 13.408 -3.728 3.782 1.00 87.44 105 SER A CA 1
ATOM 870 C C . SER A 1 105 ? 11.907 -3.821 4.066 1.00 87.44 105 SER A C 1
ATOM 872 O O . SER A 1 105 ? 11.516 -4.101 5.190 1.00 87.44 105 SER A O 1
ATOM 874 N N . ILE A 1 106 ? 11.040 -3.624 3.076 1.00 87.56 106 ILE A N 1
ATOM 875 C CA . ILE A 1 106 ? 9.588 -3.501 3.291 1.00 87.56 106 ILE A CA 1
ATOM 876 C C . ILE A 1 106 ? 9.004 -4.812 3.832 1.00 87.56 106 ILE A C 1
ATOM 878 O O . ILE A 1 106 ? 8.306 -4.812 4.846 1.00 87.56 106 ILE A O 1
ATOM 882 N N . CYS A 1 107 ? 9.333 -5.930 3.191 1.00 86.69 107 CYS A N 1
ATOM 883 C CA . CYS A 1 107 ? 8.728 -7.216 3.495 1.00 86.69 107 CYS A CA 1
ATOM 884 C C . CYS A 1 107 ? 9.433 -7.923 4.649 1.00 86.69 107 CYS A C 1
ATOM 886 O O . CYS A 1 107 ? 8.769 -8.327 5.596 1.00 86.69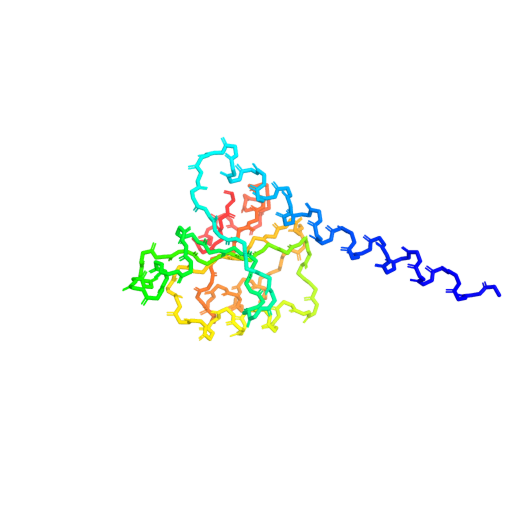 107 CYS A O 1
ATOM 888 N N . ARG A 1 108 ? 10.767 -8.055 4.623 1.00 84.19 108 ARG A N 1
ATOM 889 C CA . ARG A 1 108 ? 11.472 -8.857 5.643 1.00 84.19 108 ARG A CA 1
ATOM 890 C C . ARG A 1 108 ? 11.742 -8.089 6.934 1.00 84.19 108 ARG A C 1
ATOM 892 O O . ARG A 1 108 ? 11.608 -8.661 8.009 1.00 84.19 108 ARG A O 1
ATOM 899 N N . GLN A 1 109 ? 12.115 -6.811 6.849 1.00 85.69 109 GLN A N 1
ATOM 900 C CA . GLN A 1 109 ? 12.436 -6.018 8.042 1.00 85.69 109 GLN A CA 1
ATOM 901 C C . GLN A 1 109 ? 11.181 -5.472 8.733 1.00 85.69 109 GLN A C 1
ATOM 903 O O . GLN A 1 109 ? 11.101 -5.509 9.958 1.00 85.69 109 GLN A O 1
ATOM 908 N N . TYR A 1 110 ? 10.206 -4.971 7.969 1.00 84.75 110 TYR A N 1
ATOM 909 C CA . TYR A 1 110 ? 9.006 -4.341 8.533 1.00 84.75 110 TYR A CA 1
ATOM 910 C C . TYR A 1 110 ? 7.753 -5.223 8.493 1.00 84.75 110 TYR A C 1
ATOM 912 O O . TYR A 1 110 ? 6.717 -4.814 9.014 1.00 84.75 110 TYR A O 1
ATOM 920 N N . ASN A 1 111 ? 7.838 -6.433 7.925 1.00 87.44 111 ASN A N 1
ATOM 921 C CA . ASN A 1 111 ? 6.715 -7.366 7.803 1.00 87.44 111 ASN A CA 1
ATOM 922 C C . ASN A 1 111 ? 5.484 -6.738 7.122 1.00 87.44 111 ASN A C 1
ATOM 924 O O . ASN A 1 111 ? 4.347 -6.914 7.562 1.00 87.44 111 ASN A O 1
ATOM 928 N N . ILE A 1 112 ? 5.725 -5.959 6.063 1.00 89.50 112 ILE A N 1
ATOM 929 C CA . ILE A 1 112 ? 4.686 -5.306 5.264 1.00 89.50 112 ILE A CA 1
ATOM 930 C C . ILE A 1 112 ? 4.527 -6.047 3.939 1.00 89.50 112 ILE A C 1
ATOM 932 O O . ILE A 1 112 ? 5.505 -6.321 3.243 1.00 89.50 112 ILE A O 1
ATOM 936 N N . HIS A 1 113 ? 3.282 -6.320 3.564 1.00 91.81 113 HIS A N 1
ATOM 937 C CA . HIS A 1 113 ? 2.964 -6.913 2.272 1.00 91.81 113 HIS A CA 1
ATOM 938 C C . HIS A 1 113 ? 3.057 -5.837 1.193 1.00 91.81 113 HIS A C 1
ATOM 940 O O . HIS A 1 113 ? 2.437 -4.776 1.307 1.00 91.81 113 HIS A O 1
ATOM 946 N N . LEU A 1 114 ? 3.838 -6.094 0.149 1.00 91.69 114 LEU A N 1
ATOM 947 C CA . LEU A 1 114 ? 3.977 -5.176 -0.973 1.00 91.69 114 LEU A CA 1
ATOM 948 C C . LEU A 1 114 ? 3.043 -5.622 -2.097 1.00 91.69 114 LEU A C 1
ATOM 950 O O . LEU A 1 114 ? 3.191 -6.723 -2.608 1.00 91.69 114 LEU A O 1
ATOM 954 N N . VAL A 1 115 ? 2.106 -4.770 -2.499 1.00 91.94 115 VAL A N 1
ATOM 955 C CA . VAL A 1 115 ? 1.219 -5.028 -3.639 1.00 91.94 115 VAL A CA 1
ATOM 956 C C . VAL A 1 115 ? 1.774 -4.292 -4.852 1.00 91.94 115 VAL A C 1
ATOM 958 O O . VAL A 1 115 ? 1.910 -3.066 -4.825 1.00 91.94 115 VAL A O 1
ATOM 961 N N . VAL A 1 116 ? 2.114 -5.042 -5.891 1.00 92.00 116 VAL A N 1
ATOM 962 C CA . VAL A 1 116 ? 2.611 -4.560 -7.185 1.00 92.00 116 VAL A CA 1
ATOM 963 C C . VAL A 1 116 ? 1.657 -5.014 -8.288 1.00 92.00 116 VAL A C 1
ATOM 965 O O . VAL A 1 116 ? 0.665 -5.675 -8.020 1.00 92.00 116 VAL A O 1
ATOM 968 N N . TRP A 1 117 ? 1.936 -4.652 -9.537 1.00 90.38 117 TRP A N 1
ATOM 969 C CA . TRP A 1 117 ? 1.218 -5.230 -10.673 1.00 90.38 117 TRP A CA 1
ATOM 970 C C . TRP A 1 117 ? 1.601 -6.701 -10.876 1.00 90.38 117 TRP A C 1
ATOM 972 O O . TRP A 1 117 ? 2.797 -7.002 -10.835 1.00 90.38 117 TRP A O 1
ATOM 982 N N . ASP A 1 118 ? 0.632 -7.550 -11.237 1.00 89.81 118 ASP A N 1
ATOM 983 C CA . ASP A 1 118 ? 0.820 -8.938 -11.702 1.00 89.81 118 ASP A CA 1
ATOM 984 C C . ASP A 1 118 ? 2.085 -9.114 -12.549 1.00 89.81 118 ASP A C 1
ATOM 986 O O . ASP A 1 118 ? 2.980 -9.891 -12.226 1.00 89.81 118 ASP A O 1
ATOM 990 N N . LYS A 1 119 ? 2.227 -8.286 -13.590 1.00 90.12 119 LYS A N 1
ATOM 991 C CA . LYS A 1 119 ? 3.377 -8.323 -14.499 1.00 90.12 119 LYS A CA 1
ATOM 992 C C . LYS A 1 119 ? 4.718 -8.175 -13.770 1.00 90.12 119 LYS A C 1
ATOM 994 O O . LYS A 1 119 ? 5.670 -8.881 -14.076 1.00 90.12 119 LYS A O 1
ATOM 999 N N . VAL A 1 120 ? 4.812 -7.255 -12.808 1.00 88.94 120 VAL A N 1
ATOM 1000 C CA . VAL A 1 120 ? 6.047 -7.025 -12.034 1.00 88.94 120 VAL A CA 1
ATOM 1001 C C . VAL A 1 120 ? 6.315 -8.203 -11.100 1.00 88.94 120 VAL A C 1
ATOM 1003 O O . VAL A 1 120 ? 7.466 -8.614 -10.944 1.00 88.94 120 VAL A O 1
ATOM 1006 N N . LYS A 1 121 ? 5.260 -8.756 -10.493 1.00 90.44 121 LYS A N 1
ATOM 1007 C CA . LYS A 1 121 ? 5.345 -9.932 -9.630 1.00 90.44 121 LYS A CA 1
ATOM 1008 C C . LYS A 1 121 ? 5.853 -11.148 -10.406 1.00 90.44 121 LYS A C 1
ATOM 1010 O O . LYS A 1 121 ? 6.813 -11.772 -9.966 1.00 90.44 121 LYS A O 1
ATOM 1015 N N . GLU A 1 122 ? 5.262 -11.441 -11.558 1.00 90.75 122 GLU A N 1
ATOM 1016 C CA . GLU A 1 122 ? 5.622 -12.582 -12.404 1.00 90.75 122 GLU A CA 1
ATOM 1017 C C . GLU A 1 122 ? 7.028 -12.447 -13.003 1.00 90.75 122 GLU A C 1
ATOM 1019 O O . GLU A 1 122 ? 7.803 -13.401 -12.975 1.00 90.75 122 GLU A O 1
ATOM 1024 N N . GLU A 1 123 ? 7.389 -11.261 -13.508 1.00 89.69 123 GLU A N 1
ATOM 1025 C CA . GLU A 1 123 ? 8.677 -11.046 -14.179 1.00 89.69 123 GLU A CA 1
ATOM 1026 C C . GLU A 1 123 ? 9.865 -10.991 -13.209 1.00 89.69 123 GLU A C 1
ATOM 1028 O O . GLU A 1 123 ? 10.969 -11.392 -13.579 1.00 89.69 123 GLU A O 1
ATOM 1033 N N . ARG A 1 124 ? 9.675 -10.453 -11.995 1.00 86.94 124 ARG A N 1
ATOM 1034 C CA . ARG A 1 124 ? 10.792 -10.147 -11.080 1.00 86.94 124 ARG A CA 1
ATOM 1035 C C . ARG A 1 124 ? 10.748 -10.887 -9.754 1.00 86.94 124 ARG A C 1
ATOM 1037 O O . ARG A 1 124 ? 11.804 -11.228 -9.231 1.00 86.94 124 ARG A O 1
ATOM 1044 N N . PHE A 1 125 ? 9.564 -11.127 -9.197 1.00 89.00 125 PHE A N 1
ATOM 1045 C CA . PHE A 1 125 ? 9.421 -11.637 -7.831 1.00 89.00 125 PHE A CA 1
ATOM 1046 C C . PHE A 1 125 ? 8.493 -12.858 -7.711 1.00 89.00 125 PHE A C 1
ATOM 1048 O O . PHE A 1 125 ? 7.716 -12.907 -6.755 1.00 89.00 125 PHE A O 1
ATOM 1055 N N . PRO A 1 126 ? 8.551 -13.872 -8.599 1.00 86.25 126 PRO A N 1
ATOM 1056 C CA . PRO A 1 126 ? 7.545 -14.938 -8.631 1.00 86.25 126 PRO A CA 1
ATOM 1057 C C . PRO A 1 126 ? 7.496 -15.777 -7.344 1.00 86.25 126 PRO A C 1
ATOM 1059 O O . PRO A 1 126 ? 6.442 -16.292 -6.992 1.00 86.25 126 PRO A O 1
ATOM 1062 N N . VAL A 1 127 ? 8.611 -15.873 -6.611 1.00 88.62 127 VAL A N 1
ATOM 1063 C CA . VAL A 1 127 ? 8.755 -16.734 -5.419 1.00 88.62 127 VAL A CA 1
ATOM 1064 C C . VAL A 1 127 ? 8.439 -16.009 -4.099 1.00 88.62 127 VAL A C 1
ATOM 1066 O O . VAL A 1 127 ? 8.196 -16.648 -3.087 1.00 88.62 127 VAL A O 1
ATOM 1069 N N . GLU A 1 128 ? 8.450 -14.675 -4.070 1.00 87.44 128 GLU A N 1
ATOM 1070 C CA . GLU A 1 128 ? 8.374 -13.918 -2.807 1.00 87.4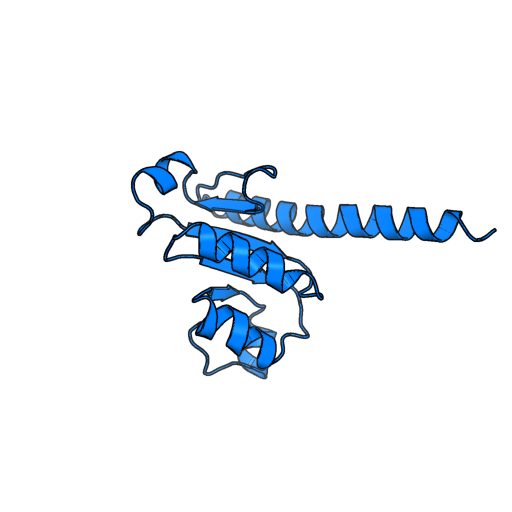4 128 GLU A CA 1
ATOM 1071 C C . GLU A 1 128 ? 6.929 -13.758 -2.301 1.00 87.44 128 GLU A C 1
ATOM 1073 O O . GLU A 1 128 ? 6.238 -12.832 -2.716 1.00 87.44 128 GLU A O 1
ATOM 1078 N N . ASP A 1 129 ? 6.463 -14.608 -1.384 1.00 87.19 129 ASP A N 1
ATOM 1079 C CA . ASP A 1 129 ? 5.066 -14.629 -0.891 1.00 87.19 129 ASP A CA 1
ATOM 1080 C C . ASP A 1 129 ? 4.552 -13.288 -0.332 1.00 87.19 129 ASP A C 1
ATOM 1082 O O . ASP A 1 129 ? 3.362 -12.984 -0.387 1.00 87.19 129 ASP A O 1
ATOM 1086 N N . MET A 1 130 ? 5.455 -12.454 0.188 1.00 87.44 130 MET A N 1
ATOM 1087 C CA . MET A 1 130 ? 5.122 -11.134 0.740 1.00 87.44 130 MET A CA 1
ATOM 1088 C C . MET A 1 130 ? 4.883 -10.066 -0.338 1.00 87.44 130 MET A C 1
ATOM 1090 O O . MET A 1 130 ? 4.441 -8.957 -0.021 1.00 87.44 130 MET A O 1
ATOM 1094 N N . VAL A 1 131 ? 5.198 -10.378 -1.598 1.00 89.94 131 VAL A N 1
ATOM 1095 C CA . VAL A 1 131 ? 4.906 -9.542 -2.763 1.00 89.94 131 VAL A CA 1
ATOM 1096 C C . VAL A 1 131 ? 3.675 -10.106 -3.457 1.00 89.94 131 VAL A C 1
ATOM 1098 O O . VAL A 1 131 ? 3.701 -11.240 -3.931 1.00 89.94 131 VAL A O 1
ATOM 1101 N N . LEU A 1 132 ? 2.617 -9.308 -3.532 1.00 89.50 132 LEU A N 1
ATOM 1102 C CA . LEU A 1 132 ? 1.344 -9.661 -4.151 1.00 89.50 132 LEU A CA 1
ATOM 1103 C C . LEU A 1 132 ? 1.254 -8.996 -5.531 1.00 89.50 132 LEU A C 1
ATOM 1105 O O . LEU A 1 132 ? 1.609 -7.822 -5.656 1.00 89.50 132 LEU A O 1
ATOM 1109 N N . GLY A 1 133 ? 0.842 -9.770 -6.536 1.00 80.00 133 GLY A N 1
ATOM 1110 C CA . GLY A 1 133 ? 0.582 -9.340 -7.914 1.00 80.00 133 GLY A CA 1
ATOM 1111 C C . GLY A 1 133 ? -0.909 -9.252 -8.167 1.00 80.00 133 GLY A C 1
ATOM 1112 O O . GLY A 1 133 ? -1.616 -10.100 -7.568 1.00 80.00 133 GLY A O 1
#

Sequence (133 aa):
MVFACKFISQSRKQRGGKHFELQFARMLALMDVPFERVDQKYRVDFILPSSEFLKRNKTRAVIASAKRTLRERWREVVEELFNTRAPNIYLITADTDVTDNHIMSICRQYNIHLVVWDKVKEERFPVEDMVLG

Foldseek 3Di:
DPPVVVVVVVVVVVVVFVVQLVVVVVVCVVVVWAWDADPDPQLFGIKPNDPVVCVVDLAPIATEDEGAEDPPCVVVVLVSQLVSVRQHYEYEYADLPDDVVNCCCNCVVSVYQYEYDPVSCVPPPVPRPSYHD